Protein AF-A0A2E7W5X7-F1 (afdb_monomer_lite)

Structure (mmCIF, N/CA/C/O backbone):
data_AF-A0A2E7W5X7-F1
#
_entry.id   AF-A0A2E7W5X7-F1
#
loop_
_atom_site.group_PDB
_atom_site.id
_atom_site.type_symbol
_atom_site.label_atom_id
_atom_site.label_alt_id
_atom_site.label_comp_id
_atom_site.label_asym_id
_atom_site.label_entity_id
_atom_site.label_seq_id
_atom_site.pdbx_PDB_ins_code
_atom_site.Cartn_x
_atom_site.Cartn_y
_atom_site.Cartn_z
_atom_site.occupancy
_atom_site.B_iso_or_equiv
_atom_site.auth_seq_id
_atom_site.auth_comp_id
_atom_site.auth_asym_id
_atom_site.auth_atom_id
_atom_site.pdbx_PDB_model_num
ATOM 1 N N . MET A 1 1 ? -14.149 12.839 -7.430 1.00 50.97 1 MET A N 1
ATOM 2 C CA . MET A 1 1 ? -13.368 12.580 -6.201 1.00 50.97 1 MET A CA 1
ATOM 3 C C . MET A 1 1 ? -12.216 13.570 -6.168 1.00 50.97 1 MET A C 1
ATOM 5 O O . MET A 1 1 ? -11.594 13.780 -7.204 1.00 50.97 1 MET A O 1
ATOM 9 N N . LYS A 1 2 ? -12.025 14.283 -5.053 1.00 51.28 2 LYS A N 1
ATOM 10 C CA . LYS A 1 2 ? -11.008 15.337 -4.920 1.00 51.28 2 LYS A CA 1
ATOM 11 C C . LYS A 1 2 ? -9.700 14.673 -4.483 1.00 51.28 2 LYS A C 1
ATOM 13 O O . LYS A 1 2 ? -9.690 14.035 -3.441 1.00 51.28 2 LYS A O 1
ATOM 18 N N . ARG A 1 3 ? -8.629 14.798 -5.274 1.00 57.09 3 ARG A N 1
ATOM 19 C CA . ARG A 1 3 ? -7.290 14.338 -4.871 1.00 57.09 3 ARG A CA 1
ATOM 20 C C . ARG A 1 3 ? -6.821 15.176 -3.684 1.00 57.09 3 ARG A C 1
ATOM 22 O O . ARG A 1 3 ? -6.795 16.402 -3.797 1.00 57.09 3 ARG A O 1
ATOM 29 N N . MET A 1 4 ? -6.507 14.520 -2.574 1.00 65.75 4 MET A N 1
ATOM 30 C CA . MET A 1 4 ? -5.917 15.147 -1.394 1.00 65.75 4 MET A CA 1
ATOM 31 C C . MET A 1 4 ? -4.402 14.973 -1.433 1.00 65.75 4 MET A C 1
ATOM 33 O O . MET A 1 4 ? -3.910 13.937 -1.876 1.00 65.75 4 MET A O 1
ATOM 37 N N . ASN A 1 5 ? -3.664 15.999 -1.015 1.00 72.19 5 ASN A N 1
ATOM 38 C CA . ASN A 1 5 ? -2.237 15.862 -0.752 1.00 72.19 5 ASN A CA 1
ATOM 39 C C . ASN A 1 5 ? -2.045 15.289 0.653 1.00 72.19 5 ASN A C 1
ATOM 41 O O . ASN A 1 5 ? -2.933 15.386 1.497 1.00 72.19 5 ASN A O 1
ATOM 45 N N . ILE A 1 6 ? -0.860 14.752 0.944 1.00 68.94 6 ILE A N 1
ATOM 46 C CA . ILE A 1 6 ? -0.560 14.193 2.272 1.00 68.94 6 ILE A CA 1
ATOM 47 C C . ILE A 1 6 ? -0.747 15.213 3.411 1.00 68.94 6 ILE A C 1
ATOM 49 O O . ILE A 1 6 ? -1.092 14.840 4.524 1.00 68.94 6 ILE A O 1
ATOM 53 N N . THR A 1 7 ? -0.577 16.508 3.125 1.00 71.81 7 THR A N 1
ATOM 54 C CA . THR A 1 7 ? -0.791 17.612 4.076 1.00 71.81 7 THR A CA 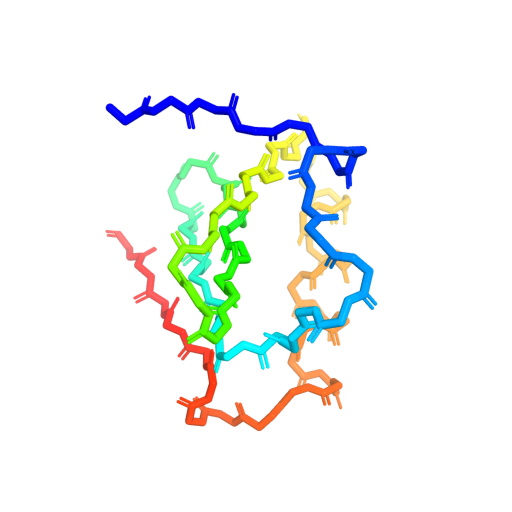1
ATOM 55 C C . THR A 1 7 ? -2.260 17.886 4.386 1.00 71.81 7 THR A C 1
ATOM 57 O O . THR A 1 7 ? -2.548 18.593 5.346 1.00 71.81 7 THR A O 1
ATOM 60 N N . ASP A 1 8 ? -3.175 17.367 3.567 1.00 77.94 8 ASP A N 1
ATOM 61 C CA . ASP A 1 8 ? -4.619 17.540 3.728 1.00 77.94 8 ASP A CA 1
ATOM 62 C C . ASP A 1 8 ? -5.240 16.416 4.582 1.00 77.94 8 ASP A C 1
ATOM 64 O O . ASP A 1 8 ? -6.420 16.490 4.920 1.00 77.94 8 ASP A O 1
ATOM 68 N N . ILE A 1 9 ? -4.457 15.386 4.937 1.00 77.94 9 ILE A N 1
ATOM 69 C CA . ILE A 1 9 ? -4.887 14.258 5.771 1.00 77.94 9 ILE A CA 1
ATOM 70 C C . ILE A 1 9 ? -4.747 14.650 7.251 1.00 77.94 9 ILE A C 1
ATOM 72 O O . ILE A 1 9 ? -3.648 15.025 7.676 1.00 77.94 9 ILE A O 1
ATOM 76 N N . PRO A 1 10 ? -5.819 14.564 8.061 1.00 84.38 10 PRO A N 1
ATOM 77 C CA . PRO A 1 10 ? -5.745 14.828 9.494 1.00 84.38 10 PRO A CA 1
ATOM 78 C C . PRO A 1 10 ? -4.691 13.953 10.179 1.00 84.38 10 PRO A C 1
ATOM 80 O O . PRO A 1 10 ? -4.585 12.757 9.905 1.00 84.38 10 PRO A O 1
ATOM 83 N N . SER A 1 11 ? -3.933 14.529 11.113 1.00 84.31 11 SER A N 1
ATOM 84 C CA . SER A 1 11 ? -2.814 13.846 11.783 1.00 84.31 11 SER A CA 1
ATOM 85 C C . SER A 1 11 ? -3.224 12.656 12.655 1.00 84.31 11 SER A C 1
ATOM 87 O O . SER A 1 11 ? -2.372 11.884 13.079 1.00 84.31 11 SER A O 1
ATOM 89 N N . ASP A 1 12 ? -4.508 12.542 12.979 1.00 88.38 12 ASP A N 1
ATOM 90 C CA . ASP A 1 12 ? -5.095 11.476 13.787 1.00 88.38 12 ASP A CA 1
ATOM 91 C C . ASP A 1 12 ? -5.834 10.423 12.937 1.00 88.38 12 ASP A C 1
ATOM 93 O O . ASP A 1 12 ? -6.614 9.641 13.474 1.00 88.38 12 ASP A O 1
ATOM 97 N N . THR A 1 13 ? -5.605 10.419 11.621 1.00 86.75 13 THR A N 1
ATOM 98 C CA . THR A 1 13 ? -6.104 9.398 10.687 1.00 86.75 13 THR A CA 1
ATOM 99 C C . THR A 1 13 ? -5.255 8.137 10.782 1.00 86.75 13 THR A C 1
ATOM 101 O O . THR A 1 13 ? -4.024 8.211 10.825 1.00 86.75 13 THR A O 1
ATOM 104 N N . GLN A 1 14 ? -5.899 6.973 10.762 1.00 89.75 14 GLN A N 1
ATOM 105 C CA . GLN A 1 14 ? -5.223 5.683 10.643 1.00 89.75 14 GLN A CA 1
ATOM 106 C C . GLN A 1 14 ? -5.454 5.085 9.261 1.00 89.75 14 GLN A C 1
ATOM 108 O O . GLN A 1 14 ? -6.511 5.263 8.659 1.00 89.75 14 GLN A O 1
ATOM 113 N N . LEU A 1 15 ? -4.455 4.365 8.749 1.00 89.38 15 LEU A N 1
ATOM 114 C CA . LEU A 1 15 ? -4.606 3.622 7.504 1.00 89.38 15 LEU A CA 1
ATOM 115 C C . LEU A 1 15 ? -5.607 2.483 7.725 1.00 89.38 15 LEU A C 1
ATOM 117 O O . LEU A 1 15 ? -5.371 1.612 8.560 1.00 89.38 15 LEU A O 1
ATOM 121 N N . SER A 1 16 ? -6.705 2.497 6.975 1.00 92.25 16 SER A N 1
ATOM 122 C CA . SER A 1 16 ? -7.752 1.479 7.042 1.00 92.25 16 SER A CA 1
ATOM 123 C C . SER A 1 16 ? -7.585 0.419 5.960 1.00 92.25 16 SER A C 1
ATOM 125 O O . SER A 1 16 ? -7.721 -0.761 6.252 1.00 92.25 16 SER A O 1
ATOM 127 N N . ASN A 1 17 ? -7.264 0.833 4.730 1.00 93.69 17 ASN A N 1
ATOM 128 C CA . ASN A 1 17 ? -7.149 -0.054 3.576 1.00 93.69 17 ASN A CA 1
ATOM 129 C C . ASN A 1 17 ? -6.180 0.488 2.526 1.00 93.69 17 ASN A C 1
ATOM 131 O O . ASN A 1 17 ? -5.930 1.692 2.430 1.00 93.69 17 ASN A O 1
ATOM 135 N N . VAL A 1 18 ? -5.690 -0.411 1.678 1.00 93.50 18 VAL A N 1
ATOM 136 C CA . VAL A 1 18 ? -4.880 -0.095 0.503 1.00 93.50 18 VAL A CA 1
ATOM 137 C C . VAL A 1 18 ? -5.450 -0.798 -0.718 1.00 93.50 18 VAL A C 1
ATOM 139 O O . VAL A 1 18 ? -5.720 -1.992 -0.694 1.00 93.50 18 VAL A O 1
ATOM 142 N N . LYS A 1 19 ? -5.589 -0.062 -1.819 1.00 94.12 19 LYS A N 1
ATOM 143 C CA . LYS A 1 19 ? -5.992 -0.605 -3.117 1.00 94.12 19 LYS A CA 1
ATOM 144 C C . LYS A 1 19 ? -4.850 -0.470 -4.107 1.00 94.12 19 LYS A C 1
ATOM 146 O O . LYS A 1 19 ? -4.413 0.642 -4.405 1.00 94.12 19 LYS A O 1
ATOM 151 N N . ILE A 1 20 ? -4.404 -1.594 -4.650 1.00 92.50 20 ILE A N 1
ATOM 152 C CA . ILE A 1 20 ? -3.348 -1.664 -5.656 1.00 92.50 20 ILE A CA 1
ATOM 153 C C . ILE A 1 20 ? -3.996 -1.966 -7.001 1.00 92.50 20 ILE A C 1
ATOM 155 O O . ILE A 1 20 ? -4.538 -3.049 -7.217 1.00 92.50 20 ILE A O 1
ATOM 159 N N . ASN A 1 21 ? -3.930 -1.009 -7.923 1.00 91.81 21 ASN A N 1
ATOM 160 C CA . ASN A 1 21 ? -4.338 -1.222 -9.303 1.00 91.81 21 ASN A CA 1
ATOM 161 C C . ASN A 1 21 ? -3.104 -1.521 -10.159 1.00 91.81 21 ASN A C 1
ATOM 163 O O . ASN A 1 21 ? -2.243 -0.669 -10.387 1.00 91.81 21 ASN A O 1
ATOM 167 N N . ILE A 1 22 ? -3.027 -2.766 -10.622 1.00 88.56 22 ILE A N 1
ATOM 168 C CA . ILE A 1 22 ? -1.858 -3.299 -11.324 1.00 88.56 22 ILE A CA 1
ATOM 169 C C . ILE A 1 22 ? -1.776 -2.736 -12.748 1.00 88.56 22 ILE A C 1
ATOM 171 O O . ILE A 1 22 ? -0.685 -2.434 -13.235 1.00 88.56 22 ILE A O 1
ATOM 175 N N . MET A 1 23 ? -2.920 -2.537 -13.407 1.00 87.69 23 MET A N 1
ATOM 176 C CA . MET A 1 23 ? -2.977 -2.081 -14.798 1.00 87.69 23 MET A CA 1
ATOM 177 C C . MET A 1 23 ? -2.478 -0.655 -14.985 1.00 87.69 23 MET A C 1
ATOM 179 O O . MET A 1 23 ? -1.816 -0.356 -15.978 1.00 87.69 23 MET A O 1
ATOM 183 N N . ASN A 1 24 ? -2.801 0.228 -14.042 1.00 87.94 24 ASN A N 1
ATOM 184 C CA . ASN A 1 24 ? -2.423 1.637 -14.106 1.00 87.94 24 ASN A CA 1
ATOM 185 C C . ASN A 1 24 ? -1.299 2.013 -13.126 1.00 87.94 24 ASN A C 1
ATOM 187 O O . ASN A 1 24 ? -0.977 3.195 -13.023 1.00 87.94 24 ASN A O 1
ATOM 191 N N . ARG A 1 25 ? -0.725 1.033 -12.412 1.00 88.69 25 ARG A N 1
ATOM 192 C CA . ARG A 1 25 ? 0.349 1.216 -11.418 1.00 88.69 25 ARG A CA 1
ATOM 193 C C . ARG A 1 25 ? 0.023 2.280 -10.367 1.00 88.69 25 ARG A C 1
ATOM 195 O O . ARG A 1 25 ? 0.862 3.100 -10.001 1.00 88.69 25 ARG A O 1
ATO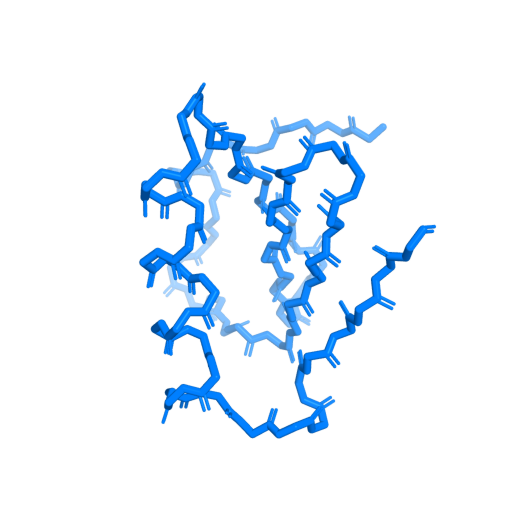M 202 N N . THR A 1 26 ? -1.227 2.294 -9.914 1.00 90.06 26 THR A N 1
ATOM 203 C CA . THR A 1 26 ? -1.711 3.251 -8.913 1.00 90.06 26 THR A CA 1
ATOM 204 C C . THR A 1 26 ? -1.944 2.547 -7.587 1.00 90.06 26 THR A C 1
ATOM 206 O O . THR A 1 26 ? -2.586 1.497 -7.535 1.00 90.06 26 THR A O 1
ATOM 209 N N . ILE A 1 27 ? -1.465 3.161 -6.509 1.00 89.88 27 ILE A N 1
ATOM 210 C CA . ILE A 1 27 ? -1.685 2.713 -5.136 1.00 89.88 27 ILE A CA 1
ATOM 211 C C . ILE A 1 27 ? -2.567 3.753 -4.455 1.00 89.88 27 ILE A C 1
ATOM 213 O O . ILE A 1 27 ? -2.234 4.933 -4.422 1.00 89.88 27 ILE A O 1
ATOM 217 N N . SER A 1 28 ? -3.717 3.332 -3.941 1.00 92.06 28 SER A N 1
ATOM 218 C CA . SER A 1 28 ? -4.635 4.205 -3.203 1.00 92.06 28 SER A CA 1
ATOM 219 C C . SER A 1 28 ? -4.622 3.810 -1.733 1.00 92.06 28 SER A C 1
ATOM 221 O O . SER A 1 28 ? -4.874 2.652 -1.411 1.00 92.06 28 SER A O 1
ATOM 223 N N . LEU A 1 29 ? -4.310 4.760 -0.860 1.00 90.88 29 LEU A N 1
ATOM 224 C CA . LEU A 1 29 ? -4.323 4.606 0.591 1.00 90.88 29 LEU A CA 1
ATOM 225 C C . LEU A 1 29 ? -5.621 5.204 1.131 1.00 90.88 29 LEU A C 1
ATOM 227 O O . LEU A 1 29 ? -5.937 6.351 0.809 1.00 90.88 29 LEU A O 1
ATOM 231 N N . PHE A 1 30 ? -6.346 4.450 1.951 1.00 91.00 30 PHE A N 1
ATOM 232 C CA . PHE A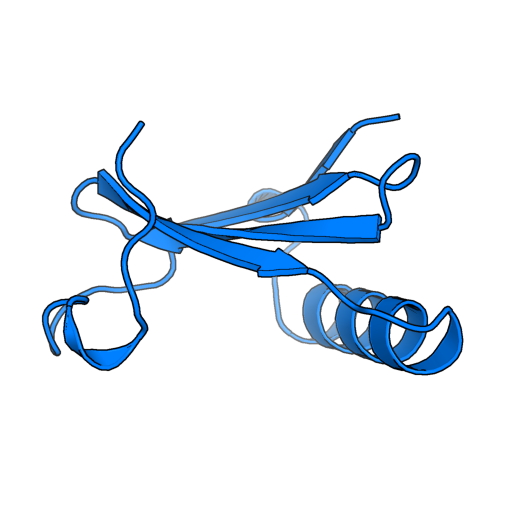 1 30 ? -7.605 4.876 2.554 1.00 91.00 30 PHE A CA 1
ATOM 233 C C . PHE A 1 30 ? -7.443 5.068 4.057 1.00 91.00 30 PHE A C 1
ATOM 235 O O . PHE A 1 30 ? -6.910 4.201 4.749 1.00 91.00 30 PHE A O 1
ATOM 242 N N . GLY A 1 31 ? -7.908 6.211 4.550 1.00 90.56 31 GLY A N 1
ATOM 243 C CA . GLY A 1 31 ? -8.016 6.505 5.972 1.00 90.56 31 GLY A CA 1
ATOM 244 C C . GLY A 1 31 ? -9.259 5.873 6.595 1.00 90.56 31 GLY A C 1
ATOM 245 O O . GLY A 1 31 ? -10.193 5.458 5.905 1.00 90.56 31 GLY A O 1
ATOM 246 N N . ASP A 1 32 ? -9.295 5.804 7.917 1.00 91.31 32 ASP A N 1
ATOM 247 C CA . ASP A 1 32 ? -10.445 5.352 8.703 1.00 91.31 32 ASP A CA 1
ATOM 248 C C . ASP A 1 32 ? -11.597 6.372 8.750 1.00 91.31 32 ASP A C 1
ATOM 250 O O . ASP A 1 32 ? -12.727 6.014 9.087 1.00 91.31 32 ASP A O 1
ATOM 254 N N . LYS A 1 33 ? -11.350 7.627 8.355 1.00 88.44 33 LYS A N 1
ATOM 255 C CA . LYS A 1 33 ? -12.348 8.710 8.357 1.00 88.44 33 LYS A CA 1
ATOM 256 C C . LYS A 1 33 ? -12.780 9.134 6.950 1.00 88.44 33 LYS A C 1
ATOM 258 O O . LYS A 1 33 ? -13.481 10.134 6.786 1.00 88.44 33 LYS A O 1
ATOM 263 N N . GLY A 1 34 ? -12.441 8.331 5.939 1.00 84.69 34 GLY A N 1
ATOM 264 C CA . GLY A 1 34 ? -12.851 8.534 4.547 1.00 84.69 34 GLY A CA 1
ATOM 265 C C . GLY A 1 34 ? -11.856 9.328 3.700 1.00 84.69 34 GLY A C 1
ATOM 266 O O . GLY A 1 34 ? -12.198 9.750 2.594 1.00 84.69 34 GLY A O 1
ATOM 267 N N . GLU A 1 35 ? -10.636 9.538 4.193 1.00 87.44 35 GLU A N 1
ATOM 268 C CA . GLU A 1 35 ? -9.538 10.094 3.416 1.00 87.44 35 GLU A CA 1
ATOM 269 C C . GLU A 1 35 ? -9.063 9.114 2.346 1.00 87.44 35 GLU A C 1
ATOM 271 O O . GLU A 1 35 ? -9.039 7.902 2.547 1.00 87.44 35 GLU A O 1
ATOM 276 N N . GLU A 1 36 ? -8.630 9.654 1.212 1.00 89.44 36 GLU A N 1
ATOM 277 C CA . GLU A 1 36 ? -8.018 8.886 0.137 1.00 89.44 36 GLU A CA 1
ATOM 278 C C . GLU A 1 36 ? -6.794 9.635 -0.383 1.00 89.44 36 GLU A C 1
ATOM 280 O O . GLU A 1 36 ? -6.881 10.805 -0.774 1.00 89.44 36 GLU A 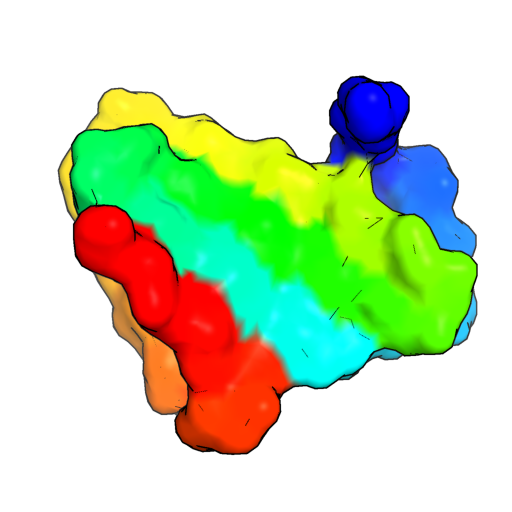O 1
ATOM 285 N N . LEU A 1 37 ? -5.664 8.934 -0.432 1.00 87.75 37 LEU A N 1
ATOM 286 C CA . LEU A 1 37 ? -4.441 9.396 -1.069 1.00 87.75 37 LEU A CA 1
ATOM 287 C C . LEU A 1 37 ? -4.088 8.460 -2.218 1.00 87.75 37 LEU A C 1
ATOM 289 O O . LEU A 1 37 ? -3.867 7.272 -2.013 1.00 87.75 37 LEU A O 1
ATOM 293 N N . GLN A 1 38 ? -3.999 9.006 -3.427 1.00 87.50 38 GLN A N 1
ATOM 294 C CA . GLN A 1 38 ? -3.536 8.257 -4.593 1.00 87.50 38 GLN A CA 1
ATOM 295 C C . GLN A 1 38 ? -2.060 8.545 -4.844 1.00 87.50 38 GLN A C 1
ATOM 297 O O . GLN A 1 38 ? -1.683 9.679 -5.142 1.00 87.50 38 GLN A O 1
ATOM 302 N N . LEU A 1 39 ? -1.251 7.497 -4.773 1.00 83.31 39 LEU A N 1
ATOM 303 C CA . LEU A 1 39 ? 0.139 7.474 -5.193 1.00 83.31 39 LEU A CA 1
ATOM 304 C C . LEU A 1 39 ? 0.197 6.908 -6.612 1.00 83.31 39 LEU A C 1
ATOM 306 O O . LEU A 1 39 ? -0.256 5.793 -6.883 1.00 83.31 39 LEU A O 1
ATOM 310 N N . ILE A 1 40 ? 0.704 7.721 -7.533 1.00 77.69 40 ILE A N 1
ATOM 311 C CA . ILE A 1 40 ? 0.887 7.340 -8.932 1.00 77.69 40 ILE A CA 1
ATOM 312 C C . ILE A 1 40 ? 2.379 7.157 -9.131 1.00 77.69 40 ILE A C 1
ATOM 314 O O . ILE A 1 40 ? 3.119 8.138 -9.212 1.00 77.69 40 ILE A O 1
ATOM 318 N N . GLU A 1 41 ? 2.803 5.904 -9.208 1.00 75.50 41 GLU A N 1
ATOM 319 C CA . GLU A 1 41 ? 4.208 5.583 -9.398 1.00 75.50 41 GLU A CA 1
ATOM 320 C C . GLU A 1 41 ? 4.565 5.704 -10.879 1.00 75.50 41 GLU A C 1
ATOM 322 O O . GLU A 1 41 ? 3.963 5.075 -11.754 1.00 75.50 41 GLU A O 1
ATOM 327 N N . ALA A 1 42 ? 5.540 6.561 -11.180 1.00 62.44 42 ALA A N 1
ATOM 328 C CA . ALA A 1 42 ? 5.896 6.891 -12.558 1.00 62.44 42 ALA A CA 1
ATOM 329 C C . ALA A 1 42 ? 6.698 5.776 -13.253 1.00 62.44 42 ALA A C 1
ATOM 331 O O . ALA A 1 42 ? 6.690 5.688 -14.483 1.00 62.44 42 ALA A O 1
ATOM 332 N N . ASN A 1 43 ? 7.392 4.925 -12.491 1.00 83.50 43 ASN A N 1
ATOM 333 C CA . ASN A 1 43 ? 8.222 3.843 -13.016 1.00 83.50 43 ASN A CA 1
ATOM 334 C C . ASN A 1 43 ? 7.852 2.480 -12.392 1.00 83.50 43 ASN A C 1
ATOM 336 O O . ASN A 1 43 ? 7.153 2.394 -11.384 1.00 83.50 43 ASN A O 1
ATOM 340 N N . SER A 1 44 ? 8.261 1.394 -13.055 1.00 84.69 44 SER A N 1
ATOM 341 C CA . SER A 1 44 ? 7.933 0.021 -12.642 1.00 84.69 44 SER A CA 1
ATOM 342 C C . SER A 1 44 ? 8.624 -0.415 -11.355 1.00 84.69 44 SER A C 1
ATOM 344 O O . SER A 1 44 ? 8.083 -1.253 -10.634 1.00 84.69 44 SER A O 1
ATOM 346 N N . ASP A 1 45 ? 9.810 0.121 -11.093 1.00 88.88 45 ASP A N 1
ATOM 347 C CA . ASP A 1 45 ? 10.672 -0.335 -10.009 1.00 88.88 45 ASP A CA 1
ATOM 348 C C . ASP A 1 45 ? 10.154 0.208 -8.676 1.00 88.88 45 ASP A C 1
ATOM 350 O O . ASP A 1 45 ? 9.966 -0.566 -7.740 1.00 88.88 45 ASP A O 1
ATOM 354 N N . ASP A 1 46 ? 9.789 1.491 -8.635 1.00 87.00 46 ASP A N 1
ATOM 355 C CA . ASP A 1 46 ? 9.163 2.153 -7.488 1.00 87.00 46 ASP A CA 1
ATOM 356 C C . ASP A 1 46 ? 7.789 1.542 -7.189 1.00 87.00 46 ASP A C 1
ATOM 358 O O . ASP A 1 46 ? 7.484 1.217 -6.039 1.00 87.00 46 ASP A O 1
ATOM 362 N N . PHE A 1 47 ? 6.995 1.258 -8.229 1.00 89.00 47 PHE A N 1
ATOM 363 C CA . PHE A 1 47 ? 5.726 0.545 -8.068 1.00 89.00 47 PHE A CA 1
ATOM 364 C C . PHE A 1 47 ? 5.920 -0.841 -7.442 1.00 89.00 47 PHE A C 1
ATOM 366 O O . PHE A 1 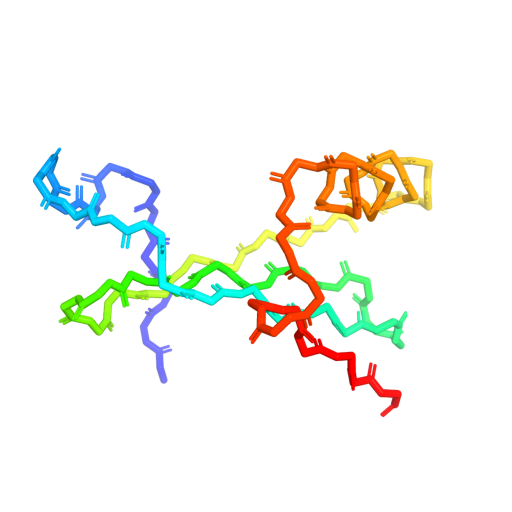47 ? 5.208 -1.214 -6.508 1.00 89.00 47 PHE A O 1
ATOM 373 N N . THR A 1 48 ? 6.903 -1.603 -7.925 1.00 90.06 48 THR A N 1
ATOM 374 C CA . THR A 1 48 ? 7.203 -2.941 -7.399 1.00 90.06 48 THR A CA 1
ATOM 375 C C . THR A 1 48 ? 7.728 -2.866 -5.965 1.00 90.06 48 THR A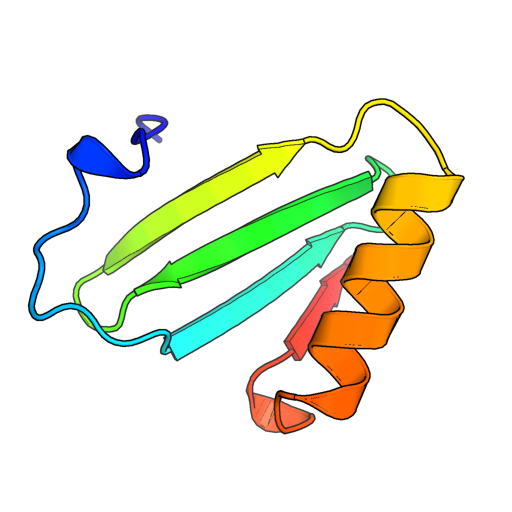 C 1
ATOM 377 O O . THR A 1 48 ? 7.320 -3.661 -5.117 1.00 90.06 48 THR A O 1
ATOM 380 N N . ALA A 1 49 ? 8.589 -1.891 -5.664 1.00 90.19 49 ALA A N 1
ATOM 381 C CA . ALA A 1 49 ? 9.094 -1.648 -4.319 1.00 90.19 49 ALA A CA 1
ATOM 382 C C . ALA A 1 49 ? 7.955 -1.318 -3.343 1.00 90.19 49 ALA A C 1
ATOM 384 O O . ALA A 1 49 ? 7.930 -1.861 -2.237 1.00 90.19 49 ALA A O 1
ATOM 385 N N . MET A 1 50 ? 6.975 -0.511 -3.762 1.00 88.56 50 MET A N 1
ATOM 386 C CA . MET A 1 50 ? 5.794 -0.218 -2.946 1.00 88.56 50 MET A CA 1
ATOM 387 C C . MET A 1 50 ? 4.843 -1.388 -2.788 1.00 88.56 50 MET A C 1
ATOM 389 O O . MET A 1 50 ? 4.389 -1.633 -1.672 1.00 88.56 50 MET A O 1
ATOM 393 N N . CYS A 1 51 ? 4.611 -2.178 -3.833 1.00 89.56 51 CYS A N 1
ATOM 394 C CA . CYS A 1 51 ? 3.847 -3.415 -3.690 1.00 89.56 51 CYS A CA 1
ATOM 395 C C . CYS A 1 51 ? 4.509 -4.363 -2.676 1.00 89.56 51 CYS A C 1
ATOM 397 O O . CYS A 1 51 ? 3.830 -4.926 -1.821 1.00 89.56 51 CYS A O 1
ATOM 399 N N . ASN A 1 52 ? 5.837 -4.507 -2.721 1.00 91.69 52 ASN A N 1
ATOM 400 C CA . ASN A 1 52 ? 6.573 -5.325 -1.756 1.00 91.69 52 ASN A CA 1
ATOM 401 C C . ASN A 1 52 ? 6.474 -4.768 -0.332 1.00 91.69 52 ASN A C 1
ATOM 403 O O . ASN A 1 52 ? 6.221 -5.525 0.600 1.00 91.69 52 ASN A O 1
ATOM 407 N N . PHE A 1 53 ? 6.642 -3.456 -0.157 1.00 90.06 53 PHE A N 1
ATOM 408 C CA . PHE A 1 53 ? 6.504 -2.815 1.149 1.00 90.06 53 PHE A CA 1
ATOM 409 C C . PHE A 1 53 ? 5.110 -3.039 1.748 1.00 90.06 53 PHE A C 1
ATOM 411 O O . PHE A 1 53 ? 5.004 -3.449 2.905 1.00 90.06 53 PHE A O 1
ATOM 418 N N . VAL A 1 54 ? 4.056 -2.828 0.954 1.00 90.19 54 VAL A N 1
ATOM 419 C CA . VAL A 1 54 ? 2.662 -3.042 1.366 1.00 90.19 54 VAL A CA 1
ATOM 420 C C . VAL A 1 54 ? 2.436 -4.492 1.794 1.00 90.19 54 VAL A C 1
ATOM 422 O O . VAL A 1 54 ? 1.937 -4.713 2.891 1.00 90.19 54 VAL A O 1
ATOM 425 N N . ASN A 1 55 ? 2.889 -5.465 1.000 1.00 89.62 55 ASN A N 1
ATOM 426 C CA . ASN A 1 55 ? 2.722 -6.892 1.303 1.00 89.62 55 ASN A CA 1
ATOM 427 C C . ASN A 1 55 ? 3.486 -7.375 2.542 1.00 89.62 55 ASN A C 1
ATOM 429 O O . ASN A 1 55 ? 3.112 -8.373 3.144 1.00 89.62 55 ASN A O 1
ATOM 433 N N . ILE A 1 56 ? 4.589 -6.717 2.901 1.00 92.62 56 ILE A N 1
ATOM 434 C CA . ILE A 1 56 ? 5.365 -7.077 4.097 1.00 92.62 56 ILE A CA 1
ATOM 435 C C . ILE A 1 56 ? 4.774 -6.424 5.350 1.00 92.62 56 ILE A C 1
ATOM 437 O O . ILE A 1 56 ? 4.875 -6.975 6.445 1.00 92.62 56 ILE A O 1
ATOM 441 N N . THR A 1 57 ? 4.214 -5.224 5.199 1.00 90.44 57 THR A N 1
ATOM 442 C CA . THR A 1 57 ? 3.845 -4.367 6.332 1.00 90.44 57 THR A CA 1
ATOM 443 C C . THR A 1 57 ? 2.386 -4.531 6.732 1.00 90.44 57 THR A C 1
ATOM 445 O O . THR A 1 57 ? 2.066 -4.413 7.913 1.00 90.44 57 THR A O 1
ATOM 448 N N . LEU A 1 58 ? 1.505 -4.765 5.761 1.00 91.50 58 LEU A N 1
ATOM 449 C CA . LEU A 1 58 ? 0.066 -4.849 5.973 1.00 91.50 58 LEU A CA 1
ATOM 450 C C . LEU A 1 58 ? -0.405 -6.296 5.897 1.00 91.50 58 LEU A C 1
ATOM 452 O O . LEU A 1 58 ? 0.194 -7.131 5.223 1.00 91.50 58 LEU A O 1
ATOM 456 N N . SER A 1 59 ? -1.490 -6.579 6.605 1.00 90.62 59 SER A N 1
ATOM 457 C CA . SER A 1 59 ? -2.169 -7.862 6.522 1.00 90.62 59 SER A CA 1
ATOM 458 C C . SER A 1 59 ? -2.998 -7.961 5.239 1.00 90.62 59 SER A C 1
ATOM 460 O O . SER A 1 59 ? -3.467 -6.956 4.705 1.00 90.62 59 SER A O 1
ATOM 462 N N . ASP A 1 60 ? -3.189 -9.185 4.745 1.00 88.81 60 ASP A N 1
ATOM 463 C CA . ASP A 1 60 ? -3.872 -9.448 3.470 1.00 88.81 60 ASP A CA 1
ATOM 464 C C . ASP A 1 60 ? -5.305 -8.890 3.417 1.00 88.81 60 ASP A C 1
ATOM 466 O O . ASP A 1 60 ? -5.791 -8.526 2.350 1.00 88.81 60 ASP A O 1
ATOM 470 N N . ASP A 1 61 ? -5.987 -8.790 4.561 1.00 91.62 61 ASP A N 1
ATOM 471 C CA . ASP A 1 61 ? -7.334 -8.223 4.680 1.00 91.62 61 ASP A CA 1
ATOM 472 C C . ASP A 1 61 ? -7.382 -6.702 4.475 1.00 91.62 61 ASP A C 1
ATOM 474 O O . ASP A 1 61 ? -8.450 -6.165 4.183 1.00 91.62 61 ASP A O 1
ATOM 478 N N . MET A 1 62 ? -6.235 -6.025 4.570 1.00 92.44 62 MET A N 1
ATOM 479 C CA . MET A 1 62 ? -6.106 -4.596 4.289 1.00 92.44 62 MET A CA 1
ATOM 480 C C . MET A 1 62 ? -5.818 -4.293 2.812 1.00 92.44 62 MET A C 1
ATOM 482 O O . MET A 1 62 ? -5.807 -3.122 2.424 1.00 92.44 62 MET A O 1
ATOM 486 N N . ILE A 1 63 ? -5.525 -5.308 1.989 1.00 93.62 63 ILE A N 1
ATOM 487 C CA . ILE A 1 63 ? -5.011 -5.127 0.627 1.00 93.62 63 ILE A CA 1
ATOM 488 C C . ILE A 1 63 ? -6.049 -5.585 -0.404 1.00 93.62 63 ILE A C 1
ATOM 490 O O . ILE A 1 63 ? -6.379 -6.762 -0.522 1.00 93.62 63 ILE A O 1
ATOM 494 N N . GLU A 1 64 ? -6.514 -4.651 -1.230 1.00 94.56 64 GLU A N 1
ATOM 495 C CA . GLU A 1 64 ? -7.376 -4.925 -2.377 1.00 94.56 64 GLU A CA 1
ATOM 496 C C . GLU A 1 64 ? -6.570 -4.859 -3.681 1.00 94.56 64 GLU A C 1
ATOM 498 O O . GLU A 1 64 ? -6.036 -3.810 -4.049 1.00 94.56 64 GLU A O 1
ATOM 503 N N . TYR A 1 65 ? -6.536 -5.963 -4.428 1.00 90.88 65 TYR A N 1
ATOM 504 C CA . TYR A 1 65 ? -5.937 -6.007 -5.761 1.00 90.88 65 TYR A CA 1
ATOM 505 C C . TYR A 1 65 ? -6.981 -5.804 -6.851 1.00 90.88 65 TYR A C 1
ATOM 507 O O . TYR A 1 65 ? -7.964 -6.541 -6.939 1.00 90.88 65 TYR A O 1
ATOM 515 N N . VAL A 1 66 ? -6.727 -4.831 -7.724 1.00 91.56 66 VAL A N 1
ATOM 516 C CA . VAL A 1 66 ? -7.522 -4.592 -8.928 1.00 91.56 66 VAL A CA 1
ATOM 517 C C . VAL A 1 66 ? -6.675 -4.843 -10.167 1.00 91.56 66 VAL A C 1
ATOM 519 O O . VAL A 1 66 ? -5.586 -4.281 -10.328 1.00 91.56 66 VAL A O 1
ATOM 522 N N . TYR A 1 67 ? -7.226 -5.686 -11.035 1.00 83.25 67 TYR A N 1
ATOM 523 C CA . TYR A 1 67 ? -6.697 -6.055 -12.342 1.00 83.25 67 TYR A CA 1
ATOM 524 C C . TYR A 1 67 ? -7.456 -5.344 -13.459 1.00 83.25 67 TYR A C 1
ATOM 526 O O . TYR A 1 67 ? -8.609 -4.911 -13.235 1.00 83.25 67 TYR A O 1
#

Foldseek 3Di:
DDADDPVRDDPPWDFQAWEAEPVQLWIWTATPVGDIHIDRDPDDVVSVVVVVVCPVPDDPVRYHYHD

Radius of gyration: 11.8 Å; chains: 1; bounding box: 24×27×29 Å

Secondary structure (DSSP, 8-state):
-PPPPGGGS-TT--EEEEEEETTTTEEEEEETTS-EEEEE-SSHHHHHHHHHHHHHHS-GGGEEEE-

pLDDT: mean 85.56, std 9.71, range [50.97, 94.56]

Sequence (67 aa):
MKRMNITDIPSDTQLSNVKINIMNRTISLFGDKGEELQLIEANSDDFTAMCNFVNITLSDDMIEYVY